Protein AF-Q3S4J1-F1 (afdb_monomer_lite)

InterPro domains:
  IPR016040 NAD(P)-binding domain [PF16363] (1-103)
  IPR036291 NAD(P)-binding domain superfamily [SSF51735] (1-105)
  IPR050425 NAD(P)-dependent dehydratase-like [PTHR10366] (1-106)

Sequence (106 aa):
GFIGSWLVMRLLERGYFVRATVRDPGNLKKVQHLLDLPNAKTQLTLWKADLSDEGSYDDAINGCDGVFHIATPMNFESKDPENEVIKPTVNGVLGIMKACDKAKTV

Secondary structure (DSSP, 8-state):
-HHHHHHHHHHHHTT--EEEEES-TT-HHHHHHHHTSTTHHHHEEEEE--TTSTTTTHHHHTT-S----------TT-SSHIIIIIHHHHHHHHHHHHHHHHHS--

Organism: Brassica campestris (NCBI:txid3711)

pLDDT: mean 97.16, std 1.9, range [90.75, 98.81]

Structure (mmCIF, N/CA/C/O backbone):
data_AF-Q3S4J1-F1
#
_entry.id   AF-Q3S4J1-F1
#
loop_
_atom_site.group_PDB
_atom_site.id
_atom_site.type_symbol
_atom_site.label_atom_id
_atom_site.label_alt_id
_atom_site.label_comp_id
_atom_site.label_asym_id
_atom_site.label_entity_id
_atom_site.label_seq_id
_atom_site.pdbx_PDB_ins_code
_atom_site.Cartn_x
_atom_site.Cartn_y
_atom_site.Cartn_z
_atom_site.occupancy
_atom_site.B_iso_or_equiv
_atom_site.auth_seq_id
_atom_site.auth_comp_id
_atom_site.auth_asym_id
_atom_site.auth_atom_id
_atom_site.pdbx_PDB_model_num
ATOM 1 N N . GLY A 1 1 ? -0.010 6.851 -6.410 1.00 94.06 1 GLY A N 1
ATOM 2 C CA . GLY A 1 1 ? 0.136 6.833 -7.888 1.00 94.06 1 GLY A CA 1
ATOM 3 C C . GLY A 1 1 ? -1.069 7.511 -8.505 1.00 94.06 1 GLY A C 1
ATOM 4 O O . GLY A 1 1 ? -2.037 7.656 -7.783 1.00 94.06 1 GLY A O 1
ATOM 5 N N . PHE A 1 2 ? -1.037 7.906 -9.781 1.00 96.06 2 PHE A N 1
ATOM 6 C CA . PHE A 1 2 ? -2.048 8.801 -10.376 1.00 96.06 2 PHE A CA 1
ATOM 7 C C . PHE A 1 2 ? -3.511 8.397 -10.098 1.00 96.06 2 PHE A C 1
ATOM 9 O O . PHE A 1 2 ? -4.239 9.152 -9.459 1.00 96.06 2 PHE A O 1
ATOM 16 N N . ILE A 1 3 ? -3.918 7.184 -10.491 1.00 98.12 3 ILE A N 1
ATOM 17 C CA . ILE A 1 3 ? -5.280 6.677 -10.236 1.00 98.12 3 ILE A CA 1
ATOM 18 C C . ILE A 1 3 ? -5.485 6.396 -8.742 1.00 98.12 3 ILE A C 1
ATOM 20 O O . ILE A 1 3 ? -6.477 6.818 -8.154 1.00 98.12 3 ILE A O 1
ATOM 24 N N . GLY A 1 4 ? -4.521 5.722 -8.106 1.00 98.38 4 GLY A N 1
ATOM 25 C CA . GLY A 1 4 ? -4.631 5.317 -6.703 1.00 98.38 4 GLY A CA 1
ATOM 26 C C . GLY A 1 4 ? -4.819 6.486 -5.729 1.00 98.38 4 GLY A C 1
ATOM 27 O O . GLY A 1 4 ? -5.628 6.379 -4.819 1.00 98.38 4 GLY A O 1
ATOM 28 N N . SER A 1 5 ? -4.136 7.620 -5.922 1.00 98.31 5 SER A N 1
ATOM 29 C CA . SER A 1 5 ? -4.283 8.789 -5.041 1.00 98.31 5 SER A CA 1
ATOM 30 C C . SER A 1 5 ? -5.658 9.440 -5.173 1.00 98.31 5 SER A C 1
ATOM 32 O O . SER A 1 5 ? -6.243 9.843 -4.172 1.00 98.31 5 SER A O 1
ATOM 34 N N . TRP A 1 6 ? -6.202 9.496 -6.391 1.00 98.62 6 TRP A N 1
ATOM 35 C CA . TRP A 1 6 ? -7.561 9.986 -6.626 1.00 98.62 6 TRP A CA 1
ATOM 36 C C . TRP A 1 6 ? -8.619 9.061 -6.029 1.00 98.62 6 TRP A C 1
ATOM 38 O O . TRP A 1 6 ? -9.582 9.538 -5.434 1.00 98.62 6 TRP A O 1
ATOM 48 N N . LEU A 1 7 ? -8.428 7.745 -6.140 1.00 98.81 7 LEU A N 1
ATOM 49 C CA . LEU A 1 7 ? -9.314 6.774 -5.507 1.00 98.81 7 LEU A CA 1
ATOM 50 C C . LEU A 1 7 ? -9.303 6.919 -3.979 1.00 98.81 7 LEU A C 1
ATOM 52 O O . LEU A 1 7 ? -10.372 7.001 -3.381 1.00 98.81 7 LEU A O 1
ATOM 56 N N . VAL A 1 8 ? -8.119 7.027 -3.361 1.00 98.75 8 VAL A N 1
ATOM 57 C CA . VAL A 1 8 ? -7.983 7.274 -1.913 1.00 98.75 8 VAL A CA 1
ATOM 58 C C . VAL A 1 8 ? -8.752 8.530 -1.509 1.00 98.75 8 VAL A C 1
ATOM 60 O O . VAL A 1 8 ? -9.558 8.472 -0.585 1.00 98.75 8 VAL A O 1
ATOM 63 N N . MET A 1 9 ? -8.579 9.638 -2.237 1.00 98.69 9 MET A N 1
ATOM 64 C CA . MET A 1 9 ? -9.323 10.872 -1.976 1.00 98.69 9 MET A CA 1
ATOM 65 C C . MET A 1 9 ? -10.840 10.648 -2.015 1.00 98.69 9 MET A C 1
ATOM 67 O O . MET A 1 9 ? -11.537 11.028 -1.078 1.00 98.69 9 MET A O 1
ATOM 71 N N . ARG A 1 10 ? -11.364 9.987 -3.057 1.00 98.75 10 ARG A N 1
ATOM 72 C CA . ARG A 1 10 ? -12.812 9.746 -3.198 1.00 98.75 10 ARG A CA 1
ATOM 73 C C . ARG A 1 10 ? -13.384 8.778 -2.160 1.00 98.75 10 ARG A C 1
ATOM 75 O O . ARG A 1 10 ? -14.575 8.879 -1.859 1.00 98.75 10 ARG A O 1
ATOM 82 N N . LEU A 1 11 ? -12.579 7.848 -1.646 1.00 98.81 11 LEU A N 1
ATOM 83 C CA . LEU A 1 11 ? -12.963 6.955 -0.550 1.00 98.81 11 LEU A CA 1
ATOM 84 C C . LEU A 1 11 ? -13.028 7.722 0.779 1.00 98.81 11 LEU A C 1
ATOM 86 O O . LEU A 1 11 ? -14.031 7.617 1.484 1.00 98.81 11 LEU A O 1
ATOM 90 N N . LEU A 1 12 ? -12.030 8.561 1.076 1.00 98.75 12 LEU A N 1
ATOM 91 C CA . LEU A 1 12 ? -12.026 9.408 2.278 1.00 98.75 12 LEU A CA 1
ATOM 92 C C . LEU A 1 12 ? -13.189 10.415 2.280 1.00 98.75 12 LEU A C 1
ATOM 94 O O . LEU A 1 12 ? -13.853 10.595 3.297 1.00 98.75 12 LEU A O 1
ATOM 98 N N . GLU A 1 13 ? -13.503 11.025 1.133 1.00 98.44 13 GLU A N 1
ATOM 99 C CA . GLU A 1 13 ? -14.671 11.911 0.976 1.00 98.44 13 GLU A CA 1
ATOM 100 C C . GLU A 1 13 ? -16.009 11.207 1.247 1.00 98.44 13 GLU A C 1
ATOM 102 O O . GLU A 1 13 ? -16.979 11.848 1.643 1.00 98.44 13 GLU A O 1
ATOM 107 N N . ARG A 1 14 ? -16.072 9.889 1.032 1.00 98.50 14 ARG A N 1
ATOM 108 C CA . ARG A 1 14 ? -17.253 9.060 1.311 1.00 98.50 14 ARG A CA 1
ATOM 109 C C . ARG A 1 14 ? -17.266 8.488 2.730 1.00 98.50 14 ARG A C 1
ATOM 111 O O . ARG A 1 14 ? -18.182 7.745 3.064 1.00 98.50 14 ARG A O 1
ATOM 118 N N . GLY A 1 15 ? -16.280 8.834 3.558 1.00 98.38 15 GLY A N 1
ATOM 119 C CA . GLY A 1 15 ? -16.196 8.411 4.954 1.00 98.38 15 GLY A CA 1
ATOM 120 C C . GLY A 1 15 ? -15.615 7.013 5.171 1.00 98.38 15 GLY A C 1
ATOM 121 O O . GLY A 1 15 ? -15.760 6.477 6.268 1.00 98.38 15 GLY A O 1
ATOM 122 N N . TYR A 1 16 ? -14.960 6.420 4.168 1.00 98.81 16 TYR A N 1
ATOM 123 C CA . TYR A 1 16 ? -14.277 5.136 4.336 1.00 98.81 16 TYR A CA 1
ATOM 124 C C . TYR A 1 16 ? -12.966 5.296 5.113 1.00 98.81 16 TYR A C 1
ATOM 126 O O . TYR A 1 16 ? -12.228 6.263 4.918 1.00 98.81 16 TYR A O 1
ATOM 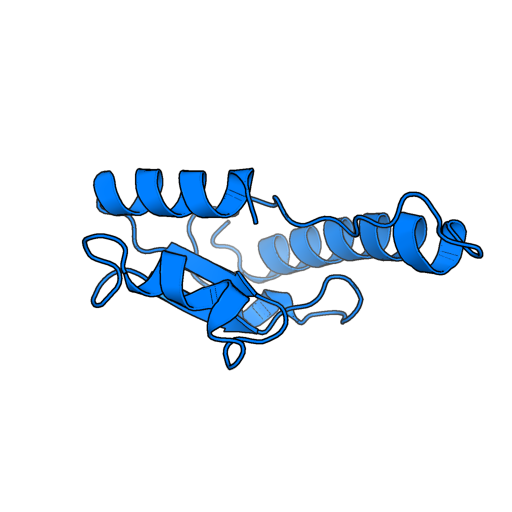134 N N . PHE A 1 17 ? -12.635 4.292 5.927 1.00 98.75 17 PHE A N 1
ATOM 135 C CA . PHE A 1 17 ? -11.279 4.104 6.439 1.00 98.75 17 PHE A CA 1
ATOM 136 C C . PHE A 1 17 ? -10.428 3.437 5.360 1.00 98.75 17 PHE A C 1
ATOM 138 O O . PHE A 1 17 ? -10.772 2.373 4.849 1.00 98.75 17 PHE A O 1
ATOM 145 N N . VAL A 1 18 ? -9.317 4.069 4.997 1.00 98.81 18 VAL A N 1
ATOM 146 C CA . VAL A 1 18 ? -8.468 3.653 3.885 1.00 98.81 18 VAL A CA 1
ATOM 147 C C . VAL A 1 18 ? -7.099 3.230 4.400 1.00 98.81 18 VAL A C 1
ATOM 149 O O . VAL A 1 18 ? -6.418 3.958 5.125 1.00 98.81 18 VAL A O 1
ATOM 152 N N . ARG A 1 19 ? -6.661 2.048 3.968 1.00 98.81 19 ARG A N 1
ATOM 153 C CA . ARG A 1 19 ? -5.288 1.566 4.128 1.00 98.81 19 ARG A CA 1
ATOM 154 C C . ARG A 1 19 ? -4.588 1.680 2.778 1.00 98.81 19 ARG A C 1
ATOM 156 O O . ARG A 1 19 ? -4.891 0.926 1.858 1.00 98.81 19 ARG A O 1
ATOM 163 N N . ALA A 1 20 ? -3.698 2.657 2.621 1.00 98.75 20 ALA A N 1
ATOM 164 C CA . ALA A 1 20 ? -2.986 2.875 1.364 1.00 98.75 20 ALA A CA 1
ATOM 165 C C . ALA A 1 20 ? -1.586 2.258 1.423 1.00 98.75 20 ALA A C 1
ATOM 167 O O . ALA A 1 20 ? -0.753 2.648 2.242 1.00 98.75 20 ALA A O 1
ATOM 168 N N . THR A 1 21 ? -1.307 1.319 0.521 1.00 98.62 21 THR A N 1
ATOM 169 C CA . THR A 1 21 ? 0.014 0.695 0.425 1.00 98.62 21 THR A CA 1
ATOM 170 C C . THR A 1 21 ? 0.972 1.536 -0.415 1.00 98.62 21 THR A C 1
ATOM 172 O O . THR A 1 21 ? 0.630 1.965 -1.522 1.00 98.62 21 THR A O 1
ATOM 175 N N . VAL A 1 22 ? 2.197 1.720 0.067 1.00 98.25 22 VAL A N 1
ATOM 176 C CA . VAL A 1 22 ? 3.306 2.367 -0.646 1.00 98.25 22 VAL A CA 1
ATOM 177 C C . VAL A 1 22 ? 4.596 1.584 -0.405 1.00 98.25 22 VAL A C 1
ATOM 179 O O . VAL A 1 22 ? 4.761 0.971 0.639 1.00 98.25 22 VAL A O 1
ATOM 182 N N . ARG A 1 23 ? 5.549 1.621 -1.342 1.00 97.00 23 ARG A N 1
ATOM 183 C CA . ARG A 1 23 ? 6.831 0.903 -1.172 1.00 97.00 23 ARG A CA 1
ATOM 184 C C . ARG A 1 23 ? 7.719 1.492 -0.075 1.00 97.00 23 ARG A C 1
ATOM 186 O O . ARG A 1 23 ? 8.456 0.772 0.589 1.00 97.00 23 ARG A O 1
ATOM 193 N N . ASP A 1 24 ? 7.638 2.805 0.117 1.00 97.31 24 ASP A N 1
ATOM 194 C CA . ASP A 1 24 ? 8.383 3.525 1.147 1.00 97.31 24 ASP A CA 1
ATOM 195 C C . ASP A 1 24 ? 7.498 4.614 1.776 1.00 97.31 24 ASP A C 1
ATOM 197 O O . ASP A 1 24 ? 7.319 5.681 1.174 1.00 97.31 24 ASP A O 1
ATOM 201 N N . PRO A 1 25 ? 6.931 4.362 2.970 1.00 97.25 25 PRO A N 1
ATOM 202 C CA . PRO A 1 25 ? 6.161 5.357 3.713 1.00 97.25 25 PRO A CA 1
ATOM 203 C C . PRO A 1 25 ? 6.978 6.586 4.140 1.00 97.25 25 PRO A C 1
ATOM 205 O O . PRO A 1 25 ? 6.396 7.642 4.372 1.00 97.25 25 PRO A O 1
ATOM 208 N N . GLY A 1 26 ? 8.310 6.478 4.225 1.00 97.19 26 GLY A N 1
ATOM 209 C CA . GLY A 1 26 ? 9.202 7.586 4.577 1.00 97.19 26 GLY A CA 1
ATOM 210 C C . GLY A 1 26 ? 9.452 8.563 3.426 1.00 97.19 26 GLY A C 1
ATOM 211 O O . GLY A 1 26 ? 9.933 9.678 3.640 1.00 97.19 26 GLY A O 1
ATOM 212 N N . ASN A 1 27 ? 9.097 8.195 2.192 1.00 97.19 27 ASN A N 1
ATOM 213 C CA . ASN A 1 27 ? 9.290 9.048 1.028 1.00 97.19 27 ASN A CA 1
ATOM 214 C C . ASN A 1 27 ? 8.204 10.127 0.933 1.00 97.19 27 ASN A C 1
ATOM 216 O O . ASN A 1 27 ? 7.204 9.965 0.227 1.00 97.19 27 ASN A O 1
ATOM 220 N N . LEU A 1 28 ? 8.429 11.272 1.585 1.00 96.81 28 LEU A N 1
ATOM 221 C CA . LEU A 1 28 ? 7.483 12.397 1.609 1.00 96.81 28 LEU A CA 1
ATOM 222 C C . LEU A 1 28 ? 7.054 12.858 0.209 1.00 96.81 28 LEU A C 1
ATOM 224 O O . LEU A 1 28 ? 5.882 13.155 -0.000 1.00 96.81 28 LEU A O 1
ATOM 228 N N . LYS A 1 29 ? 7.928 12.804 -0.806 1.00 97.06 29 LYS A N 1
ATOM 229 C CA . LYS A 1 29 ? 7.538 13.143 -2.192 1.00 97.06 29 LYS A CA 1
ATOM 230 C C . LYS A 1 29 ? 6.427 12.234 -2.731 1.00 97.06 29 LYS A C 1
ATOM 232 O O . LYS A 1 29 ? 5.663 12.641 -3.604 1.00 97.06 29 LYS A O 1
ATOM 237 N N . LYS A 1 30 ? 6.347 10.992 -2.249 1.00 96.69 30 LYS A N 1
ATOM 238 C CA . LYS A 1 30 ? 5.354 9.993 -2.663 1.00 96.69 30 LYS A CA 1
ATOM 239 C C . LYS A 1 30 ? 4.145 9.916 -1.739 1.00 96.69 30 LYS A C 1
ATOM 241 O O . LYS A 1 30 ? 3.126 9.415 -2.201 1.00 96.69 30 LYS A O 1
ATOM 246 N N . VAL A 1 31 ? 4.235 10.392 -0.497 1.00 98.25 31 VAL A N 1
ATOM 247 C CA . VAL A 1 31 ? 3.148 10.234 0.485 1.00 98.25 31 VAL A CA 1
ATOM 248 C C . VAL A 1 31 ? 2.503 11.540 0.931 1.00 98.25 31 VAL A C 1
ATOM 250 O O . VAL A 1 31 ? 1.344 11.508 1.328 1.00 98.25 31 VAL A O 1
ATOM 253 N N . GLN A 1 32 ? 3.186 12.685 0.819 1.00 98.31 32 GLN A N 1
ATOM 254 C CA . GLN A 1 32 ? 2.685 13.964 1.340 1.00 98.31 32 GLN A CA 1
ATOM 255 C C . GLN A 1 32 ? 1.307 14.312 0.763 1.00 98.31 32 GLN A C 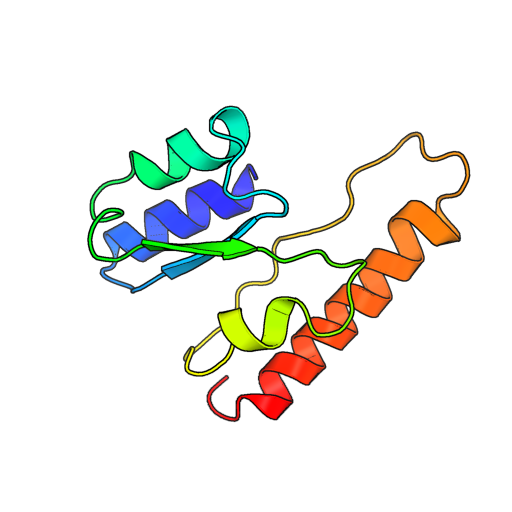1
ATOM 257 O O . GLN A 1 32 ? 0.381 14.599 1.508 1.00 98.31 32 GLN A O 1
ATOM 262 N N . HIS A 1 33 ? 1.123 14.134 -0.548 1.00 98.38 33 HIS A N 1
ATOM 263 C CA . HIS A 1 33 ? -0.162 14.381 -1.210 1.00 98.38 33 HIS A CA 1
ATOM 264 C C . HIS A 1 33 ? -1.313 13.476 -0.735 1.00 98.38 33 HIS A C 1
ATOM 266 O O . HIS A 1 33 ? -2.464 13.805 -0.989 1.00 98.38 33 HIS A O 1
ATOM 272 N N . LEU A 1 34 ? -1.030 12.329 -0.103 1.00 98.69 34 LEU A N 1
ATOM 273 C CA . LEU A 1 34 ? -2.046 11.480 0.529 1.00 98.69 34 LEU A CA 1
ATOM 274 C C . LEU A 1 34 ? -2.337 11.953 1.958 1.00 98.69 34 LEU A C 1
ATOM 276 O O . LEU A 1 34 ? -3.489 11.973 2.376 1.00 98.69 34 LEU A O 1
ATOM 280 N N . LEU A 1 35 ? -1.290 12.341 2.691 1.00 98.38 35 LEU A N 1
ATOM 281 C CA . LEU A 1 35 ? -1.380 12.833 4.069 1.00 98.38 35 LEU A CA 1
ATOM 282 C C . LEU A 1 35 ? -2.077 14.199 4.168 1.00 98.38 35 LEU A C 1
ATOM 284 O O . LEU A 1 35 ? -2.685 14.496 5.194 1.00 98.38 35 LEU A O 1
ATOM 288 N N . ASP A 1 36 ? -2.016 14.999 3.103 1.00 98.44 36 ASP A N 1
ATOM 289 C CA . ASP A 1 36 ? -2.664 16.311 3.008 1.00 98.44 36 ASP A CA 1
ATOM 290 C C . ASP A 1 36 ? -4.156 16.229 2.634 1.00 98.44 36 ASP A C 1
ATOM 292 O O . ASP A 1 36 ? -4.846 17.251 2.623 1.00 98.44 36 ASP A O 1
ATOM 296 N N . LEU A 1 37 ? -4.680 15.036 2.318 1.00 98.56 37 LEU A N 1
ATOM 297 C CA . LEU A 1 37 ? -6.091 14.874 1.969 1.00 98.56 37 LEU A CA 1
ATOM 298 C C . LEU A 1 37 ? -6.999 15.161 3.179 1.00 98.56 37 LEU A C 1
ATOM 300 O O . LEU A 1 37 ? -6.650 14.828 4.320 1.00 98.56 37 LEU A O 1
ATOM 304 N N . PRO A 1 38 ? -8.210 15.707 2.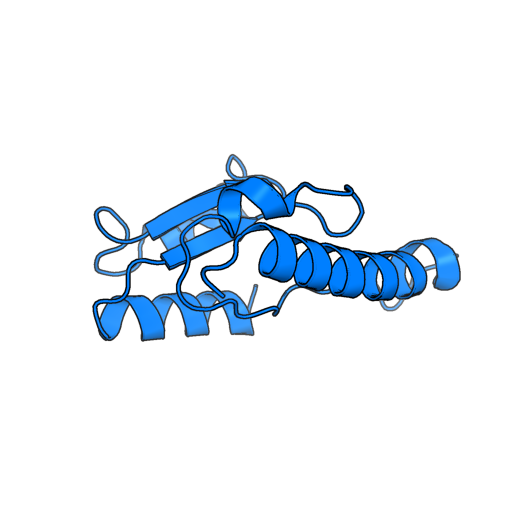954 1.00 98.12 38 PRO A N 1
ATOM 305 C CA . PRO A 1 38 ? -9.222 15.796 3.998 1.00 98.12 38 PRO A CA 1
ATOM 306 C C . PRO A 1 38 ? -9.452 14.433 4.665 1.00 98.12 38 PRO A C 1
ATOM 308 O O . PRO A 1 38 ? -9.481 13.401 3.998 1.00 98.12 38 PRO A O 1
ATOM 311 N N . ASN A 1 39 ? -9.603 14.438 5.990 1.00 97.75 39 ASN A N 1
ATOM 312 C CA . ASN A 1 39 ? -9.788 13.253 6.840 1.00 97.75 39 ASN A CA 1
ATOM 313 C C . ASN A 1 39 ? -8.609 12.263 6.902 1.00 97.75 39 ASN A C 1
ATOM 315 O O . ASN A 1 39 ? -8.677 11.301 7.665 1.00 97.75 39 ASN A O 1
ATOM 319 N N . ALA A 1 40 ? -7.492 12.499 6.205 1.00 98.19 40 ALA A N 1
ATOM 320 C CA . ALA A 1 40 ? -6.358 11.572 6.215 1.00 98.19 40 ALA A CA 1
ATOM 321 C C . ALA A 1 40 ? -5.806 11.307 7.628 1.00 98.19 40 ALA A C 1
ATOM 323 O O . ALA A 1 40 ? -5.474 10.176 7.961 1.00 98.19 40 ALA A O 1
ATOM 324 N N . LYS A 1 41 ? -5.786 12.320 8.505 1.00 97.62 41 LYS A N 1
ATOM 325 C CA . LYS A 1 41 ? -5.285 12.180 9.886 1.00 97.62 41 LYS A CA 1
ATOM 326 C C . LYS A 1 41 ? -6.050 11.158 10.737 1.00 97.62 41 LYS A C 1
ATOM 328 O O . LYS A 1 41 ? -5.492 10.668 11.712 1.00 97.62 41 LYS A O 1
ATOM 333 N N . THR A 1 42 ? -7.313 10.882 10.417 1.00 98.12 42 THR A N 1
ATOM 334 C CA . THR A 1 42 ? -8.186 9.995 11.206 1.00 98.12 42 THR A CA 1
ATOM 335 C C . THR A 1 42 ? -8.636 8.759 10.436 1.00 98.12 42 THR A C 1
ATOM 337 O O . THR A 1 42 ? -8.961 7.753 11.058 1.00 98.12 42 THR A O 1
ATOM 340 N N . GLN A 1 43 ? -8.660 8.821 9.103 1.00 98.56 43 GLN A N 1
ATOM 341 C CA . GLN A 1 43 ? -9.212 7.773 8.244 1.00 98.56 43 GLN A CA 1
ATOM 342 C C . GLN A 1 43 ? -8.189 7.151 7.287 1.00 98.56 43 GLN A C 1
ATOM 344 O O . GLN A 1 43 ? -8.523 6.162 6.642 1.00 98.56 43 GLN A O 1
ATOM 349 N N . LEU A 1 44 ? -6.959 7.668 7.187 1.00 98.81 44 LEU A N 1
ATOM 350 C CA . LEU A 1 44 ? -5.910 7.096 6.338 1.00 98.81 44 LEU A CA 1
ATOM 351 C C . LEU A 1 44 ? -4.779 6.497 7.179 1.00 98.81 44 LEU A C 1
ATOM 353 O O . LEU A 1 44 ? -4.227 7.143 8.064 1.00 98.81 44 LEU A O 1
ATOM 357 N N . THR A 1 45 ? -4.363 5.284 6.826 1.00 98.75 45 THR A N 1
ATOM 358 C CA . THR A 1 45 ? -3.110 4.682 7.304 1.00 98.75 45 THR A CA 1
ATOM 359 C C . THR A 1 45 ? -2.238 4.275 6.121 1.00 98.75 45 THR A C 1
ATOM 361 O O . THR A 1 45 ? -2.743 3.804 5.098 1.00 98.75 45 THR A O 1
ATOM 364 N N . LEU A 1 46 ? -0.924 4.484 6.241 1.00 98.62 46 LEU A N 1
ATOM 365 C CA . LEU A 1 46 ? 0.054 4.092 5.226 1.00 98.62 46 LEU A CA 1
ATOM 366 C C . LEU A 1 46 ? 0.707 2.769 5.615 1.00 98.62 46 LEU A C 1
ATOM 368 O O . LEU A 1 46 ? 1.171 2.616 6.741 1.00 98.62 46 LEU A O 1
ATOM 372 N N . TRP A 1 47 ? 0.782 1.848 4.660 1.00 98.56 47 TRP A N 1
ATOM 373 C CA . TRP A 1 47 ? 1.335 0.511 4.859 1.00 98.56 47 TRP A CA 1
ATOM 374 C C . TRP A 1 47 ? 2.464 0.263 3.868 1.00 98.56 47 TRP A C 1
ATOM 376 O O . TRP A 1 47 ? 2.346 0.609 2.691 1.00 98.56 47 TRP A O 1
ATOM 386 N N . LYS A 1 48 ? 3.570 -0.319 4.333 1.00 98.38 48 LYS A N 1
ATOM 387 C CA . LYS A 1 48 ? 4.670 -0.698 3.448 1.00 98.38 48 LYS A CA 1
ATOM 388 C C . LYS A 1 48 ? 4.330 -2.014 2.748 1.00 98.38 48 LYS A C 1
ATOM 390 O O . LYS A 1 48 ? 4.100 -2.993 3.441 1.00 98.38 48 LYS A O 1
ATOM 395 N N . ALA A 1 49 ? 4.335 -2.038 1.415 1.00 97.88 49 ALA A N 1
ATOM 396 C CA . ALA A 1 49 ? 4.191 -3.271 0.633 1.00 97.88 49 ALA A CA 1
ATOM 397 C C . ALA A 1 49 ? 4.823 -3.137 -0.764 1.00 97.88 49 ALA A C 1
ATOM 399 O O . ALA A 1 49 ? 4.885 -2.031 -1.317 1.00 97.88 49 ALA A O 1
ATOM 400 N N . ASP A 1 50 ? 5.253 -4.262 -1.338 1.00 96.12 50 ASP A N 1
ATOM 401 C CA . ASP A 1 50 ? 5.833 -4.362 -2.682 1.00 96.12 50 ASP A CA 1
ATOM 402 C C . ASP A 1 50 ? 5.349 -5.648 -3.373 1.00 96.12 50 ASP A C 1
ATOM 404 O O . ASP A 1 50 ? 5.296 -6.709 -2.758 1.00 96.12 50 ASP A O 1
ATOM 408 N N . LEU A 1 51 ? 5.010 -5.572 -4.665 1.00 94.00 51 LEU A N 1
ATOM 409 C CA . LEU A 1 51 ? 4.551 -6.730 -5.452 1.00 94.00 51 LEU A CA 1
ATOM 410 C C . LEU A 1 51 ? 5.622 -7.819 -5.599 1.00 94.00 51 LEU A C 1
ATOM 412 O O . LEU A 1 51 ? 5.292 -8.964 -5.897 1.00 94.00 51 LEU A O 1
ATOM 416 N N . SER A 1 52 ? 6.886 -7.456 -5.400 1.00 91.38 52 SER A N 1
ATOM 417 C CA . SER A 1 52 ? 8.028 -8.371 -5.451 1.00 91.38 52 SER A CA 1
ATOM 418 C C . SER A 1 52 ? 8.224 -9.140 -4.139 1.00 91.38 52 SER A C 1
ATOM 420 O O . SER A 1 52 ? 8.921 -10.152 -4.131 1.00 91.38 52 SER A O 1
ATOM 422 N N . ASP A 1 53 ? 7.594 -8.682 -3.052 1.00 94.19 53 ASP A N 1
ATOM 423 C CA . ASP A 1 53 ? 7.754 -9.229 -1.707 1.00 94.19 53 ASP A CA 1
ATOM 424 C C . ASP A 1 53 ? 6.518 -10.062 -1.334 1.00 94.19 53 ASP A C 1
ATOM 426 O O . ASP A 1 53 ? 5.435 -9.527 -1.061 1.00 94.19 53 ASP A O 1
ATOM 430 N N . GLU A 1 54 ? 6.670 -11.389 -1.318 1.00 92.88 54 GLU A N 1
ATOM 431 C CA . GLU A 1 54 ? 5.579 -12.310 -0.982 1.00 92.88 54 GLU A CA 1
ATOM 432 C C . GLU A 1 54 ? 5.037 -12.047 0.433 1.00 92.88 54 GLU A C 1
ATOM 434 O O . GLU A 1 54 ? 5.790 -11.904 1.395 1.00 92.88 54 GLU A O 1
ATOM 439 N N . GLY A 1 55 ? 3.709 -11.973 0.560 1.00 95.75 55 GLY A N 1
ATOM 440 C CA . GLY A 1 55 ? 3.028 -11.733 1.836 1.00 95.75 55 GLY A CA 1
ATOM 441 C C . GLY A 1 55 ? 3.095 -10.290 2.346 1.00 95.75 55 GLY A C 1
ATOM 442 O O . GLY A 1 55 ? 2.480 -9.986 3.363 1.00 95.75 55 GLY A O 1
ATOM 443 N N . SER A 1 56 ? 3.763 -9.367 1.642 1.00 97.81 56 SER A N 1
ATOM 444 C CA . SER A 1 56 ? 3.896 -7.968 2.092 1.00 97.81 56 SER A CA 1
ATOM 445 C C . SER A 1 56 ? 2.565 -7.205 2.196 1.00 97.81 56 SER A C 1
ATOM 447 O O . SER A 1 56 ? 2.496 -6.160 2.839 1.00 97.81 56 SER A O 1
ATOM 449 N N . TYR A 1 57 ? 1.497 -7.731 1.591 1.00 98.44 57 TYR A N 1
ATOM 450 C CA . TYR A 1 57 ? 0.148 -7.166 1.641 1.00 98.44 57 TYR A CA 1
ATOM 451 C C . TYR A 1 57 ? -0.736 -7.771 2.741 1.00 98.44 57 TYR A C 1
ATOM 453 O O . TYR A 1 57 ? -1.813 -7.228 2.987 1.00 98.44 57 TYR A O 1
ATOM 461 N N . ASP A 1 58 ? -0.308 -8.855 3.400 1.00 98.38 58 ASP A N 1
ATOM 462 C CA . ASP A 1 58 ? -1.145 -9.632 4.327 1.00 98.38 58 ASP A CA 1
ATOM 463 C C . ASP A 1 58 ? -1.682 -8.745 5.466 1.00 98.38 58 ASP A C 1
ATOM 465 O O . ASP A 1 58 ? -2.894 -8.672 5.680 1.00 98.38 58 ASP A O 1
ATOM 469 N N . ASP A 1 59 ? -0.807 -7.984 6.131 1.00 98.12 59 ASP A N 1
ATOM 470 C CA . ASP A 1 59 ? -1.201 -7.116 7.249 1.00 98.12 59 ASP A CA 1
ATOM 471 C C . ASP A 1 59 ? -2.099 -5.953 6.806 1.00 98.12 59 ASP A C 1
ATOM 473 O O . ASP A 1 59 ? -3.068 -5.603 7.485 1.00 98.12 59 ASP A O 1
ATOM 477 N N . ALA A 1 60 ? -1.805 -5.361 5.643 1.00 98.44 60 ALA A N 1
ATOM 478 C CA . ALA A 1 60 ? -2.589 -4.252 5.114 1.00 98.44 60 ALA A CA 1
ATOM 479 C C . ALA A 1 60 ? -4.015 -4.696 4.762 1.00 98.44 60 ALA A C 1
ATOM 481 O O . ALA A 1 60 ? -4.949 -3.929 4.984 1.00 98.44 60 ALA A O 1
ATOM 482 N N . ILE A 1 61 ? -4.185 -5.920 4.255 1.00 98.81 61 ILE A N 1
ATOM 483 C CA . ILE A 1 61 ? -5.474 -6.478 3.825 1.00 98.81 61 ILE A CA 1
ATOM 484 C C . ILE A 1 61 ? -6.284 -7.041 5.003 1.00 98.81 61 ILE A C 1
ATOM 486 O O . ILE A 1 61 ? -7.513 -6.994 4.975 1.00 98.81 61 ILE A O 1
ATOM 490 N N . ASN A 1 62 ? -5.634 -7.544 6.054 1.00 98.31 62 ASN A N 1
ATOM 491 C CA . ASN A 1 62 ? -6.320 -8.203 7.165 1.00 98.31 62 ASN A CA 1
ATOM 492 C C . ASN A 1 62 ? -7.355 -7.293 7.865 1.00 98.31 62 ASN A C 1
ATOM 494 O O . ASN A 1 62 ? -7.010 -6.251 8.433 1.00 98.31 62 ASN A O 1
ATOM 498 N N . GLY A 1 63 ? -8.628 -7.695 7.860 1.00 97.88 63 GLY A N 1
ATOM 499 C CA . GLY A 1 63 ? -9.730 -6.924 8.440 1.00 97.88 63 GLY A CA 1
ATOM 500 C C . GLY A 1 63 ? -10.269 -5.797 7.550 1.00 97.88 63 GLY A C 1
ATOM 501 O O . GLY A 1 63 ? -10.989 -4.938 8.052 1.00 97.88 63 GLY A O 1
ATOM 502 N N . CYS A 1 64 ? -9.909 -5.754 6.265 1.00 98.56 64 CYS A N 1
ATOM 503 C CA . CYS A 1 64 ? -10.591 -4.921 5.273 1.00 98.56 64 CYS A CA 1
ATOM 504 C C . CYS A 1 64 ? -11.864 -5.607 4.759 1.00 98.56 64 CYS A C 1
ATOM 506 O O . CYS A 1 64 ? -11.877 -6.826 4.624 1.00 98.56 64 CYS A O 1
ATOM 508 N N . ASP A 1 65 ? -12.878 -4.817 4.393 1.00 98.38 65 ASP A N 1
ATOM 509 C CA . ASP A 1 65 ? -14.096 -5.298 3.712 1.00 98.38 65 ASP A CA 1
ATOM 510 C C . ASP A 1 65 ? -13.942 -5.374 2.180 1.00 98.38 65 ASP A C 1
ATOM 512 O O . ASP A 1 65 ? -14.793 -5.904 1.472 1.00 98.38 65 ASP A O 1
ATOM 516 N N . GLY A 1 66 ? -12.888 -4.764 1.633 1.00 98.31 66 GLY A N 1
ATOM 517 C CA . GLY A 1 66 ? -12.655 -4.703 0.195 1.00 98.31 66 GLY A CA 1
ATOM 518 C C . GLY A 1 66 ? -11.252 -4.218 -0.150 1.00 98.31 66 GLY A C 1
ATOM 519 O O . GLY A 1 66 ? -10.652 -3.425 0.579 1.00 98.31 66 GLY A O 1
ATOM 520 N N . VAL A 1 67 ? -10.731 -4.687 -1.287 1.00 98.69 67 VAL A N 1
ATOM 521 C CA . VAL A 1 67 ? -9.382 -4.365 -1.775 1.00 98.69 67 VAL A CA 1
ATOM 522 C C . VAL A 1 67 ? -9.447 -3.831 -3.203 1.00 98.69 67 VAL A C 1
ATOM 524 O O . VAL A 1 67 ? -9.991 -4.470 -4.100 1.00 98.69 67 VAL A O 1
ATOM 527 N N . PHE A 1 68 ? -8.825 -2.672 -3.433 1.00 98.69 68 PHE A N 1
ATOM 528 C CA . PHE A 1 68 ? -8.606 -2.119 -4.770 1.00 98.69 68 PHE A CA 1
ATOM 529 C C . PHE A 1 68 ? -7.145 -2.314 -5.180 1.00 98.69 68 PHE A C 1
ATOM 531 O O . PHE A 1 68 ? -6.258 -1.574 -4.748 1.00 98.69 68 PHE A O 1
ATOM 538 N N . HIS A 1 69 ? -6.881 -3.294 -6.042 1.00 98.31 69 HIS A N 1
ATOM 539 C CA . HIS A 1 69 ? -5.546 -3.505 -6.595 1.00 98.31 69 HIS A CA 1
ATOM 540 C C . HIS A 1 69 ? -5.291 -2.569 -7.789 1.00 98.31 69 HIS A C 1
ATOM 542 O O . HIS A 1 69 ? -5.787 -2.794 -8.888 1.00 98.31 69 HIS A O 1
ATOM 548 N N . ILE A 1 70 ? -4.526 -1.495 -7.553 1.00 97.62 70 ILE A N 1
ATOM 549 C CA . ILE A 1 70 ? -4.185 -0.465 -8.561 1.00 97.62 70 ILE A CA 1
ATOM 550 C C . ILE A 1 70 ? -2.672 -0.426 -8.867 1.00 97.62 70 ILE A C 1
ATOM 552 O O . ILE A 1 70 ? -2.233 0.229 -9.813 1.00 97.62 70 ILE A O 1
ATOM 556 N N . ALA A 1 71 ? -1.844 -1.068 -8.038 1.00 95.44 71 ALA A N 1
ATOM 557 C CA . ALA A 1 71 ? -0.391 -1.037 -8.178 1.00 95.44 71 ALA A CA 1
ATOM 558 C C . ALA A 1 71 ? 0.078 -1.956 -9.313 1.00 95.44 71 ALA A C 1
ATOM 560 O O . ALA A 1 71 ? -0.366 -3.089 -9.409 1.00 95.44 71 ALA A O 1
ATOM 561 N N . THR A 1 72 ? 1.022 -1.489 -10.127 1.00 95.38 72 THR A N 1
ATOM 562 C CA . THR A 1 72 ? 1.697 -2.304 -11.145 1.00 95.38 72 THR A CA 1
ATOM 563 C C . THR A 1 72 ? 3.123 -1.780 -11.340 1.00 95.38 72 THR A C 1
ATOM 565 O O . THR A 1 72 ? 3.337 -0.563 -11.220 1.00 95.38 72 THR A O 1
ATOM 568 N N . PRO A 1 73 ? 4.118 -2.640 -11.624 1.00 93.19 73 PRO A N 1
ATOM 569 C CA . PRO A 1 73 ? 5.406 -2.197 -12.136 1.00 93.19 73 PRO A CA 1
ATOM 570 C C . PRO A 1 73 ? 5.189 -1.407 -13.430 1.00 93.19 73 PRO A C 1
ATOM 572 O O . PRO A 1 73 ? 4.449 -1.831 -14.314 1.00 93.19 73 PRO A O 1
ATOM 575 N N . MET A 1 74 ? 5.811 -0.235 -13.525 1.00 91.50 74 MET A N 1
ATOM 576 C CA . MET A 1 74 ? 5.720 0.648 -14.689 1.00 91.50 74 MET A CA 1
ATOM 577 C C . MET A 1 74 ? 7.138 0.971 -15.151 1.00 91.50 74 MET A C 1
ATOM 579 O O . MET A 1 74 ? 7.711 1.979 -14.739 1.00 91.50 74 MET A O 1
ATOM 583 N N . ASN A 1 75 ? 7.714 0.088 -15.966 1.00 92.31 75 ASN A N 1
ATOM 584 C CA . ASN A 1 75 ? 8.981 0.320 -16.653 1.00 92.31 75 ASN A CA 1
ATOM 585 C C . ASN A 1 75 ? 8.868 -0.157 -18.107 1.00 92.31 75 ASN A C 1
ATOM 587 O O . ASN A 1 75 ? 8.988 -1.346 -18.386 1.00 92.31 75 ASN A O 1
ATOM 591 N N . PHE A 1 76 ? 8.619 0.776 -19.026 1.00 93.06 76 PHE A N 1
ATOM 592 C CA . PHE A 1 76 ? 8.461 0.468 -20.452 1.00 93.06 76 PHE A CA 1
ATOM 593 C C . PHE A 1 76 ? 9.790 0.209 -21.174 1.00 93.06 76 PHE A C 1
ATOM 595 O O . PHE A 1 76 ? 9.786 -0.307 -22.284 1.00 93.06 76 PHE A O 1
ATOM 602 N N . GLU A 1 77 ? 10.916 0.543 -20.543 1.00 96.06 77 GLU A N 1
ATOM 603 C CA . GLU A 1 77 ? 12.264 0.421 -21.112 1.00 96.06 77 GLU A CA 1
ATOM 604 C C . GLU A 1 77 ? 13.070 -0.701 -20.438 1.00 96.06 77 GLU A C 1
ATOM 606 O O . GLU A 1 77 ? 14.301 -0.724 -20.494 1.00 96.06 77 GLU A O 1
ATOM 611 N N . SER A 1 78 ? 12.385 -1.626 -19.758 1.00 95.56 78 SER A N 1
ATOM 612 C CA . SER A 1 78 ? 13.034 -2.748 -19.085 1.00 95.56 78 SER A CA 1
ATOM 613 C C . SER A 1 78 ? 13.857 -3.582 -20.070 1.00 95.56 78 SER A C 1
ATOM 615 O O . SER A 1 78 ? 13.384 -3.963 -21.142 1.00 95.56 78 SER A O 1
ATOM 617 N N . LYS A 1 79 ? 15.101 -3.887 -19.684 1.00 97.25 79 LYS A N 1
ATOM 618 C CA . LYS A 1 79 ? 15.983 -4.800 -20.429 1.00 97.25 79 LYS A CA 1
ATOM 619 C C . LYS A 1 79 ? 15.708 -6.268 -20.107 1.00 97.25 79 LYS A C 1
ATOM 621 O O . LYS A 1 79 ? 16.167 -7.137 -20.842 1.00 97.25 79 LYS A O 1
ATOM 626 N N . ASP A 1 80 ? 14.955 -6.524 -19.041 1.00 96.62 80 ASP A N 1
ATOM 627 C CA . ASP A 1 80 ? 14.497 -7.846 -18.626 1.00 96.62 80 ASP A CA 1
ATOM 628 C C . ASP A 1 80 ? 13.007 -7.797 -18.224 1.00 96.62 80 ASP A C 1
ATOM 630 O O . ASP A 1 80 ? 12.661 -7.925 -17.044 1.00 96.62 80 ASP A O 1
ATOM 634 N N . PRO A 1 81 ? 12.090 -7.580 -19.192 1.00 96.38 81 PRO A N 1
ATOM 635 C CA . PRO A 1 81 ? 10.670 -7.384 -18.894 1.00 96.38 81 PRO A CA 1
ATOM 636 C C . PRO A 1 81 ? 10.030 -8.580 -18.189 1.00 96.38 81 PRO A C 1
ATOM 638 O O . PRO A 1 81 ? 9.085 -8.409 -17.420 1.00 96.38 81 PRO A O 1
ATOM 641 N N . GLU A 1 82 ? 10.545 -9.786 -18.435 1.00 96.75 82 GLU A N 1
ATOM 642 C CA . GLU A 1 82 ? 10.048 -11.013 -17.823 1.00 96.75 82 GLU A CA 1
ATOM 643 C C . GLU A 1 82 ? 10.219 -10.974 -16.300 1.00 96.75 82 GLU A C 1
ATOM 645 O O . GLU A 1 82 ? 9.259 -11.210 -15.566 1.00 96.75 82 GLU A O 1
ATOM 650 N N . ASN A 1 83 ? 11.414 -10.628 -15.810 1.00 94.75 83 ASN A N 1
ATOM 651 C CA . ASN A 1 83 ? 11.697 -10.616 -14.374 1.00 94.75 83 ASN A CA 1
ATOM 652 C C . ASN A 1 83 ? 11.374 -9.276 -13.693 1.00 94.75 83 ASN A C 1
ATOM 654 O O . ASN A 1 83 ? 11.055 -9.276 -12.507 1.00 94.75 83 ASN A O 1
ATOM 658 N N . GLU A 1 84 ? 11.417 -8.148 -14.408 1.00 93.25 84 GLU A N 1
ATOM 659 C CA . GLU A 1 84 ? 11.183 -6.817 -13.823 1.00 93.25 84 GLU A CA 1
ATOM 660 C C . GLU A 1 84 ? 9.723 -6.345 -13.907 1.00 93.25 84 GLU A C 1
ATOM 662 O O . GLU A 1 84 ? 9.314 -5.473 -13.136 1.00 93.25 84 GLU A O 1
ATOM 667 N N . VAL A 1 85 ? 8.927 -6.884 -14.84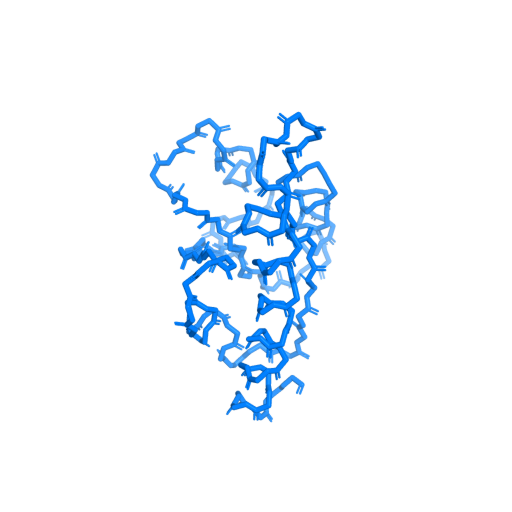0 1.00 94.81 85 VAL A N 1
ATOM 668 C CA . VAL A 1 85 ? 7.546 -6.431 -15.082 1.00 94.81 85 VAL A CA 1
ATOM 669 C C . VAL A 1 85 ? 6.556 -7.588 -15.021 1.00 94.81 85 VAL A C 1
ATOM 671 O O . VAL A 1 85 ? 5.660 -7.566 -14.180 1.00 94.81 85 VAL A O 1
ATOM 674 N N . ILE A 1 86 ? 6.705 -8.610 -15.866 1.00 95.88 86 ILE A N 1
ATOM 675 C CA . ILE A 1 86 ? 5.700 -9.669 -16.043 1.00 95.88 86 ILE A CA 1
ATOM 676 C C . ILE A 1 86 ? 5.572 -10.519 -14.776 1.00 95.88 86 ILE A C 1
ATOM 678 O O . ILE A 1 86 ? 4.491 -10.571 -14.185 1.00 95.88 86 ILE A O 1
ATOM 682 N N . LYS A 1 87 ? 6.664 -11.138 -14.310 1.00 94.81 87 LYS A N 1
ATOM 683 C CA . LYS A 1 87 ? 6.641 -11.996 -13.116 1.00 94.81 87 LYS A CA 1
ATOM 684 C C . LYS A 1 87 ? 6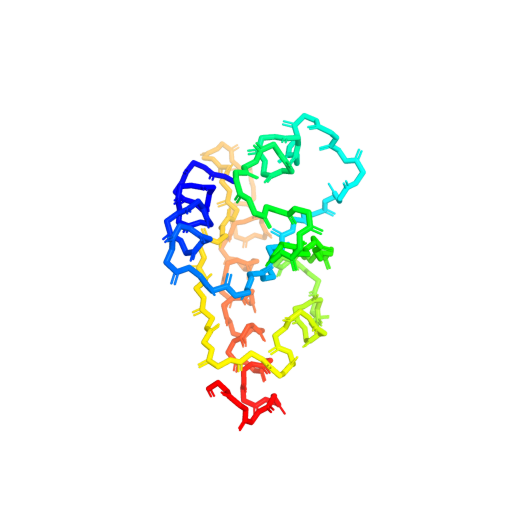.189 -11.258 -11.854 1.00 94.81 87 LYS A C 1
ATOM 686 O O . LYS A 1 87 ? 5.298 -11.789 -11.193 1.00 94.81 87 LYS A O 1
ATOM 691 N N . PRO A 1 88 ? 6.699 -10.054 -11.513 1.00 94.12 88 PRO A N 1
ATOM 692 C CA . PRO A 1 88 ? 6.212 -9.322 -10.345 1.00 94.12 88 PRO A CA 1
ATOM 693 C C . PRO A 1 88 ? 4.733 -8.944 -10.461 1.00 94.12 88 PRO A C 1
ATOM 695 O O . PRO A 1 88 ? 4.020 -8.974 -9.465 1.00 94.12 88 PRO A O 1
ATOM 698 N N . THR A 1 89 ? 4.239 -8.6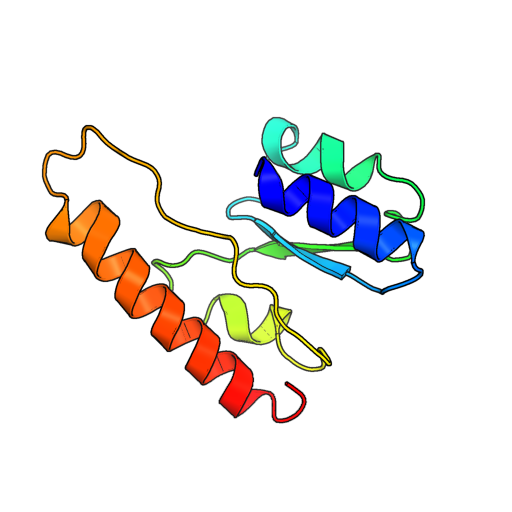41 -11.667 1.00 96.25 89 THR A N 1
ATOM 699 C CA . THR A 1 89 ? 2.810 -8.357 -11.875 1.00 96.25 89 THR A CA 1
ATOM 700 C C . THR A 1 89 ? 1.961 -9.599 -11.613 1.00 96.25 89 THR A C 1
ATOM 702 O O . THR A 1 89 ? 1.033 -9.547 -10.810 1.00 96.25 89 THR A O 1
ATOM 705 N N . VAL A 1 90 ? 2.290 -10.733 -12.241 1.00 96.88 90 VAL A N 1
ATOM 706 C CA . VAL A 1 90 ? 1.529 -11.986 -12.084 1.00 96.88 90 VAL A CA 1
ATOM 707 C C . VAL A 1 90 ? 1.590 -12.483 -10.641 1.00 96.88 90 VAL A C 1
ATOM 709 O O . VAL A 1 90 ? 0.554 -12.746 -10.029 1.00 96.88 90 VAL A O 1
ATOM 712 N N . ASN A 1 91 ? 2.793 -12.570 -10.072 1.00 95.94 91 ASN A N 1
ATOM 713 C CA . ASN A 1 91 ? 2.986 -13.055 -8.709 1.00 95.94 91 ASN A CA 1
ATOM 714 C C . ASN A 1 91 ? 2.378 -12.100 -7.682 1.00 95.94 91 ASN A C 1
ATOM 716 O O . ASN A 1 91 ? 1.773 -12.564 -6.720 1.00 95.94 91 ASN A O 1
ATOM 720 N N . GLY A 1 92 ? 2.475 -10.788 -7.906 1.00 96.06 92 GLY A N 1
ATOM 721 C CA . GLY A 1 92 ? 1.873 -9.778 -7.046 1.00 96.06 92 GLY A CA 1
ATOM 722 C C . GLY A 1 92 ? 0.346 -9.864 -7.019 1.00 96.06 92 GLY A C 1
ATOM 723 O O . GLY A 1 92 ? -0.241 -9.869 -5.939 1.00 96.06 92 GLY A O 1
ATOM 724 N N . VAL A 1 93 ? -0.306 -10.021 -8.180 1.00 97.56 93 VAL A N 1
ATOM 725 C CA . VAL A 1 93 ? -1.765 -10.237 -8.251 1.00 97.56 93 VAL A CA 1
ATOM 726 C C . VAL A 1 93 ? -2.161 -11.509 -7.501 1.00 97.56 93 VAL A C 1
ATOM 728 O O . VAL A 1 93 ? -3.045 -11.467 -6.645 1.00 97.56 93 VAL A O 1
ATOM 731 N N . LEU A 1 94 ? -1.486 -12.633 -7.766 1.00 97.88 94 LEU A N 1
ATOM 732 C CA . LEU A 1 94 ? -1.766 -13.897 -7.077 1.00 97.88 94 LEU A CA 1
ATOM 733 C C . LEU A 1 94 ? -1.513 -13.798 -5.566 1.00 97.88 94 LEU A C 1
ATOM 735 O O . LEU A 1 94 ? -2.276 -14.355 -4.780 1.00 97.88 94 LEU A O 1
ATOM 739 N N . GLY A 1 95 ? -0.467 -13.083 -5.150 1.00 97.94 95 GLY A N 1
ATOM 740 C CA . GLY A 1 95 ? -0.143 -12.825 -3.749 1.00 97.94 95 GLY A CA 1
ATOM 741 C C . GLY A 1 95 ? -1.240 -12.034 -3.041 1.00 97.94 95 GLY A C 1
ATOM 742 O O . GLY A 1 95 ? -1.681 -12.433 -1.968 1.00 97.94 95 GLY A O 1
ATOM 743 N N . ILE A 1 96 ? -1.752 -10.978 -3.677 1.00 98.38 96 ILE A N 1
ATOM 744 C CA . ILE A 1 96 ? -2.871 -10.186 -3.150 1.00 98.38 96 ILE A CA 1
ATOM 745 C C . ILE A 1 96 ? -4.145 -11.032 -3.061 1.00 98.38 96 ILE A C 1
ATOM 747 O O . ILE A 1 96 ? -4.819 -10.997 -2.038 1.00 98.38 96 ILE A O 1
ATOM 751 N N . MET A 1 97 ? -4.459 -11.847 -4.074 1.00 98.31 97 MET A N 1
ATOM 752 C CA . MET A 1 97 ? -5.621 -12.747 -4.017 1.00 98.31 97 MET A CA 1
ATOM 753 C C . MET A 1 97 ? -5.509 -13.763 -2.873 1.00 98.31 97 MET A C 1
ATOM 755 O O . MET A 1 97 ? -6.487 -14.001 -2.166 1.00 98.31 97 MET A O 1
ATOM 759 N N . LYS A 1 98 ? -4.316 -14.330 -2.650 1.00 98.25 98 LYS A N 1
ATOM 760 C CA . LYS A 1 98 ? -4.049 -15.207 -1.500 1.00 98.25 98 LYS A CA 1
ATOM 761 C C . LYS A 1 98 ? -4.215 -14.462 -0.175 1.00 98.25 98 LYS A C 1
ATOM 763 O O . LYS A 1 98 ? -4.777 -15.026 0.754 1.00 98.25 98 LYS A O 1
ATOM 768 N N . ALA A 1 99 ? -3.743 -13.221 -0.076 1.00 98.38 99 ALA A N 1
ATOM 769 C CA . ALA A 1 99 ? -3.900 -12.398 1.121 1.00 98.38 99 ALA A CA 1
ATOM 770 C C . ALA A 1 99 ? -5.381 -12.113 1.429 1.00 98.38 99 ALA A C 1
ATOM 772 O O . ALA A 1 99 ? -5.799 -12.249 2.578 1.00 98.38 99 ALA A O 1
ATOM 773 N N . CYS A 1 100 ? -6.190 -11.810 0.407 1.00 98.44 100 CYS A N 1
ATOM 774 C CA . CYS A 1 100 ? -7.642 -11.683 0.553 1.00 98.44 100 CYS A CA 1
ATOM 775 C C . CYS A 1 100 ? -8.270 -12.987 1.067 1.00 98.44 100 CYS A C 1
ATOM 777 O O . CYS A 1 100 ? -8.997 -12.963 2.059 1.00 98.44 100 CYS A O 1
ATOM 779 N N . ASP A 1 101 ? -7.928 -14.136 0.466 1.00 98.19 101 ASP A N 1
ATOM 780 C CA . ASP A 1 101 ? -8.434 -15.434 0.933 1.00 98.19 101 ASP A CA 1
ATOM 781 C C . ASP A 1 101 ? -8.013 -15.734 2.381 1.00 98.19 101 ASP A C 1
ATOM 783 O O . ASP A 1 101 ? -8.816 -16.248 3.157 1.00 98.19 101 ASP A O 1
ATOM 787 N N . LYS A 1 102 ? -6.786 -15.383 2.789 1.00 97.94 102 LYS A N 1
ATOM 788 C CA . LYS A 1 102 ? -6.330 -15.536 4.180 1.00 97.94 102 LYS A CA 1
ATOM 789 C C . LYS A 1 102 ? -7.094 -14.639 5.155 1.00 97.94 102 LYS A C 1
ATOM 791 O O . LYS A 1 102 ? -7.368 -15.082 6.266 1.00 97.94 102 LYS A O 1
ATOM 796 N N . ALA A 1 103 ? -7.414 -13.404 4.764 1.00 97.94 103 ALA A N 1
ATOM 797 C CA . ALA A 1 103 ? -8.079 -12.432 5.630 1.00 97.94 103 ALA A CA 1
ATOM 798 C C . ALA A 1 103 ? -9.512 -12.846 5.999 1.00 97.94 103 ALA A C 1
ATOM 800 O O . ALA A 1 103 ? -9.983 -12.495 7.076 1.00 97.94 103 ALA A O 1
ATOM 801 N N . LYS A 1 104 ? -10.203 -13.595 5.124 1.00 95.62 104 LYS A N 1
ATOM 802 C CA . LYS A 1 104 ? -11.602 -14.052 5.294 1.00 95.62 104 LYS A CA 1
ATOM 803 C C . LYS A 1 104 ? -12.640 -12.930 5.477 1.00 95.62 104 LYS A C 1
ATOM 805 O O . LYS A 1 104 ? -13.803 -13.226 5.740 1.00 95.62 104 LYS A O 1
ATOM 810 N N . THR A 1 105 ? -12.238 -11.669 5.324 1.00 95.31 105 THR A N 1
ATOM 811 C CA . THR A 1 105 ? -13.098 -10.476 5.412 1.00 95.31 105 THR A CA 1
ATOM 812 C C . THR A 1 105 ? -13.309 -9.780 4.065 1.00 95.31 105 THR A C 1
ATOM 814 O O . THR A 1 105 ? -14.138 -8.879 3.988 1.00 95.31 105 THR A O 1
ATOM 817 N N . VAL A 1 106 ? -12.569 -10.195 3.028 1.00 90.75 106 VAL A N 1
ATOM 818 C CA . VAL A 1 106 ? -12.575 -9.639 1.662 1.00 90.75 106 VAL A CA 1
ATOM 819 C C . VAL A 1 106 ? -13.183 -10.632 0.684 1.00 90.75 106 VAL A C 1
ATOM 821 O O . VAL A 1 106 ? -12.869 -11.837 0.818 1.00 90.75 106 VAL A O 1
#

Radius of gyration: 14.25 Å; chains: 1; bounding box: 33×32×32 Å

Foldseek 3Di:
DVVLLVVLLVCVVVVAQDEAEDQDPPPCVVCVSSCPHPPCVPRYDYAHAFLVDACSCLVSQAPDQDDDPPDAQDDPPDPCCVVRGVVSRVSSVVRVVVSNVVNVND